Protein AF-A0A4Q3MLB5-F1 (afdb_monomer_lite)

Structure (mmCIF, N/CA/C/O backbone):
data_AF-A0A4Q3MLB5-F1
#
_entry.id   AF-A0A4Q3MLB5-F1
#
loop_
_atom_site.group_PDB
_atom_site.id
_atom_site.type_symbol
_atom_site.label_atom_id
_atom_site.label_alt_id
_atom_site.label_comp_id
_atom_site.label_asym_id
_atom_site.label_entity_id
_atom_site.label_seq_id
_atom_site.pdbx_PDB_ins_code
_atom_site.Cartn_x
_atom_site.Cartn_y
_atom_site.Cartn_z
_atom_site.occupancy
_atom_site.B_iso_or_equiv
_atom_site.auth_seq_id
_atom_site.auth_comp_id
_atom_site.auth_asym_id
_atom_site.auth_atom_id
_atom_site.pdbx_PDB_model_num
ATOM 1 N N . MET A 1 1 ? 9.434 1.951 -4.572 1.00 92.81 1 MET A N 1
ATOM 2 C CA . MET A 1 1 ? 9.106 2.216 -3.157 1.00 92.81 1 MET A CA 1
ATOM 3 C C . MET A 1 1 ? 10.117 1.453 -2.346 1.00 92.81 1 MET A C 1
ATOM 5 O O . MET A 1 1 ? 10.126 0.227 -2.415 1.00 92.81 1 MET A O 1
ATOM 9 N N . THR A 1 2 ? 11.004 2.170 -1.670 1.00 96.50 2 THR A N 1
ATOM 10 C CA . THR A 1 2 ? 11.932 1.571 -0.707 1.00 96.50 2 THR A CA 1
ATOM 11 C C . THR A 1 2 ? 11.174 1.142 0.551 1.00 96.50 2 THR A C 1
ATOM 13 O O . THR A 1 2 ? 10.032 1.560 0.762 1.00 96.50 2 THR A O 1
ATOM 16 N N . GLU A 1 3 ? 11.794 0.311 1.390 1.00 97.31 3 GLU A N 1
ATOM 17 C CA . GLU A 1 3 ? 11.195 -0.070 2.676 1.00 97.31 3 GLU A CA 1
ATOM 18 C C . GLU A 1 3 ? 10.976 1.156 3.567 1.00 97.31 3 GLU A C 1
ATOM 20 O O . GLU A 1 3 ? 9.923 1.296 4.176 1.00 97.31 3 GLU A O 1
ATOM 25 N N . GLU A 1 4 ? 11.943 2.075 3.586 1.00 98.00 4 GLU A N 1
ATOM 26 C CA . GLU A 1 4 ? 11.871 3.332 4.332 1.00 98.00 4 GLU A CA 1
ATOM 27 C C . GLU A 1 4 ? 10.665 4.177 3.908 1.00 98.00 4 GLU A C 1
ATOM 29 O O . GLU A 1 4 ? 9.883 4.600 4.756 1.00 98.00 4 GLU A O 1
ATOM 34 N N . GLN A 1 5 ? 10.449 4.348 2.597 1.00 98.00 5 GLN A N 1
ATOM 35 C CA . GLN A 1 5 ? 9.276 5.055 2.076 1.00 98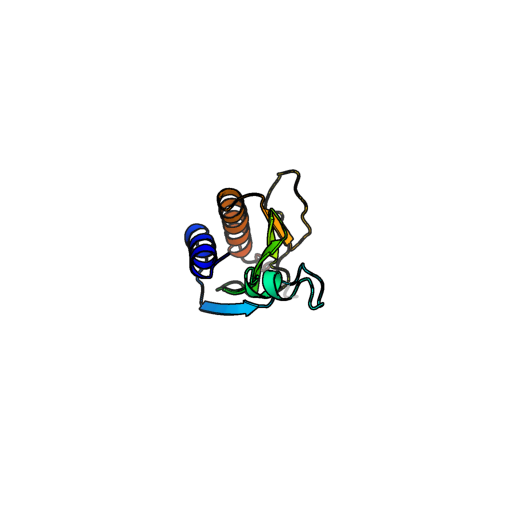.00 5 GLN A CA 1
ATOM 36 C C . GLN A 1 5 ? 7.975 4.380 2.516 1.00 98.00 5 GLN A C 1
ATOM 38 O O . GLN A 1 5 ? 7.056 5.056 2.967 1.00 98.00 5 GLN A O 1
ATOM 43 N N . MET A 1 6 ? 7.894 3.052 2.404 1.00 98.19 6 MET A N 1
ATOM 44 C CA . MET A 1 6 ? 6.722 2.293 2.840 1.00 98.19 6 MET A CA 1
ATOM 45 C C . MET A 1 6 ? 6.458 2.487 4.339 1.00 98.19 6 MET A C 1
ATOM 47 O O . MET A 1 6 ? 5.336 2.813 4.723 1.00 98.19 6 MET A O 1
ATOM 51 N N . ARG A 1 7 ? 7.488 2.344 5.182 1.00 98.56 7 ARG A N 1
ATOM 52 C CA . ARG A 1 7 ? 7.370 2.511 6.636 1.00 98.56 7 ARG A CA 1
ATOM 53 C C . ARG A 1 7 ? 6.945 3.926 7.003 1.00 98.56 7 ARG A C 1
ATOM 55 O O . ARG A 1 7 ? 6.080 4.076 7.859 1.00 98.56 7 ARG A O 1
ATOM 62 N N . ALA A 1 8 ? 7.494 4.938 6.332 1.00 98.56 8 ALA A N 1
ATOM 63 C CA . ALA A 1 8 ? 7.098 6.328 6.527 1.00 98.56 8 ALA A CA 1
ATOM 64 C C . ALA A 1 8 ? 5.610 6.543 6.207 1.00 98.56 8 ALA A C 1
ATOM 66 O O . ALA A 1 8 ? 4.907 7.149 7.009 1.00 98.56 8 ALA A O 1
ATOM 67 N N . LEU A 1 9 ? 5.104 5.996 5.092 1.00 98.69 9 LEU A N 1
ATOM 68 C CA . LEU A 1 9 ? 3.677 6.069 4.750 1.00 98.69 9 LEU A CA 1
ATOM 69 C C . LEU A 1 9 ? 2.789 5.438 5.833 1.00 98.69 9 LEU A C 1
ATOM 71 O O . LEU A 1 9 ? 1.819 6.055 6.267 1.00 98.69 9 LEU A O 1
ATOM 75 N N . MET A 1 10 ? 3.134 4.226 6.282 1.00 98.56 10 MET A N 1
ATOM 76 C CA . MET A 1 10 ? 2.372 3.509 7.312 1.00 98.56 10 MET A CA 1
ATOM 77 C C . MET A 1 10 ? 2.387 4.253 8.653 1.00 98.56 10 MET A C 1
ATOM 79 O O . MET A 1 10 ? 1.347 4.379 9.299 1.00 98.56 10 MET A O 1
ATOM 83 N N . LEU A 1 11 ? 3.552 4.777 9.049 1.00 98.25 11 LEU A N 1
ATOM 84 C CA . LEU A 1 11 ? 3.728 5.525 10.291 1.00 98.25 11 LEU A CA 1
ATOM 85 C C . LEU A 1 11 ? 2.943 6.841 10.278 1.00 98.25 11 LEU A C 1
ATOM 87 O O . LEU A 1 11 ? 2.228 7.127 11.234 1.00 98.25 11 LEU A O 1
ATOM 91 N N . LEU A 1 12 ? 3.037 7.618 9.193 1.00 98.62 12 LEU A N 1
ATOM 92 C CA . LEU A 1 12 ? 2.298 8.876 9.038 1.00 98.62 12 LEU A CA 1
ATOM 93 C C . LEU A 1 12 ? 0.782 8.654 9.053 1.00 98.62 12 LEU A C 1
ATOM 95 O O . LEU A 1 12 ? 0.050 9.484 9.582 1.00 98.62 12 LEU A O 1
ATOM 99 N N . ALA A 1 13 ? 0.318 7.515 8.535 1.00 98.25 13 ALA A N 1
ATOM 100 C CA . ALA A 1 13 ? -1.082 7.112 8.601 1.00 98.25 13 ALA A CA 1
ATOM 101 C C . ALA A 1 13 ? -1.511 6.549 9.973 1.00 98.25 13 ALA A C 1
ATOM 103 O O . ALA A 1 13 ? -2.684 6.239 10.175 1.00 98.25 13 ALA A O 1
ATOM 104 N N . GLY A 1 14 ? -0.582 6.398 10.924 1.00 97.88 14 GLY A N 1
ATOM 105 C CA . GLY A 1 14 ? -0.847 5.949 12.292 1.00 97.88 14 GLY A CA 1
ATOM 106 C C . GLY A 1 14 ? -0.952 4.430 12.476 1.00 97.88 14 GLY A C 1
ATOM 107 O O . GLY A 1 14 ? -1.489 3.975 13.494 1.00 97.88 14 GLY A O 1
ATOM 108 N N . PHE A 1 15 ? -0.494 3.625 11.516 1.00 97.88 15 PHE A N 1
ATOM 109 C CA . PHE A 1 15 ? -0.410 2.173 11.692 1.00 97.88 15 PHE A CA 1
ATOM 110 C C . PHE A 1 15 ? 0.763 1.785 12.594 1.00 97.88 15 PHE A C 1
ATOM 112 O O . PHE A 1 15 ? 1.819 2.416 12.568 1.00 97.88 15 PHE A O 1
ATOM 119 N N . ASN A 1 16 ? 0.597 0.693 13.344 1.00 97.31 16 ASN A N 1
ATOM 120 C CA . ASN A 1 16 ? 1.723 -0.001 13.949 1.00 97.31 16 ASN A CA 1
ATOM 121 C C . ASN A 1 16 ? 2.223 -1.054 12.953 1.00 97.31 16 ASN A C 1
ATOM 123 O O . ASN A 1 16 ? 1.428 -1.846 12.447 1.00 97.31 16 ASN A O 1
ATOM 127 N N . VAL A 1 17 ? 3.522 -1.062 12.659 1.00 98.00 17 VAL A N 1
ATOM 128 C CA . VAL A 1 17 ? 4.133 -2.029 11.738 1.00 98.00 17 VAL A CA 1
ATOM 129 C C . VAL A 1 17 ? 4.819 -3.114 12.556 1.00 98.00 17 VAL A C 1
ATOM 131 O O . VAL A 1 17 ? 5.914 -2.909 13.072 1.00 98.00 17 VAL A O 1
ATOM 134 N N . GLU A 1 18 ? 4.179 -4.277 12.654 1.00 98.06 18 GLU A N 1
ATOM 135 C CA . GLU A 1 18 ? 4.675 -5.413 13.440 1.00 98.06 18 GLU A CA 1
ATOM 136 C C . GLU A 1 18 ? 5.740 -6.210 12.685 1.00 98.06 18 GLU A C 1
ATOM 138 O O . GLU A 1 18 ? 6.746 -6.627 13.252 1.00 98.06 18 GLU A O 1
ATOM 143 N N . GLN A 1 19 ? 5.513 -6.436 11.390 1.00 98.31 19 GLN A N 1
ATOM 144 C CA . GLN A 1 19 ? 6.403 -7.214 10.535 1.00 98.31 19 GLN A CA 1
ATOM 145 C C . GLN A 1 19 ? 6.248 -6.789 9.077 1.00 98.31 19 GLN A C 1
ATOM 147 O O . GLN A 1 19 ? 5.192 -6.315 8.658 1.00 98.31 19 GLN A O 1
ATOM 152 N N . VAL A 1 20 ? 7.315 -6.953 8.298 1.00 98.38 20 VAL A N 1
ATOM 153 C CA . VAL A 1 20 ? 7.357 -6.590 6.881 1.00 98.38 20 VAL A CA 1
ATOM 154 C C . VAL A 1 20 ? 8.010 -7.721 6.100 1.00 98.38 20 VAL A C 1
ATOM 156 O O . VAL A 1 20 ? 9.045 -8.242 6.512 1.00 98.38 20 VAL A O 1
ATOM 159 N N . TRP A 1 21 ? 7.435 -8.059 4.949 1.00 98.44 21 TRP A N 1
ATOM 160 C CA . TRP A 1 21 ? 8.043 -8.951 3.968 1.00 98.44 21 TRP A CA 1
ATOM 161 C C . TRP A 1 21 ? 8.174 -8.235 2.631 1.00 98.44 21 TRP A C 1
ATOM 163 O O . TRP A 1 21 ? 7.220 -7.640 2.121 1.00 98.44 21 TRP A O 1
ATOM 173 N N . LYS A 1 22 ? 9.368 -8.322 2.046 1.00 97.81 22 LYS A N 1
ATOM 174 C CA . LYS A 1 22 ? 9.622 -7.865 0.684 1.00 97.81 22 LYS A CA 1
ATOM 175 C C . LYS A 1 22 ? 9.028 -8.876 -0.290 1.00 97.81 22 LYS A C 1
ATOM 177 O O . LYS A 1 22 ? 9.400 -10.046 -0.274 1.00 97.81 22 LYS A O 1
ATOM 182 N N . LEU A 1 23 ? 8.137 -8.411 -1.152 1.00 96.56 23 LEU A N 1
ATOM 183 C CA . LEU A 1 23 ? 7.546 -9.203 -2.218 1.00 96.56 23 LEU A CA 1
ATOM 184 C C . LEU A 1 23 ? 8.127 -8.790 -3.569 1.00 96.56 23 LEU A C 1
ATOM 186 O O . LEU A 1 23 ? 8.512 -7.636 -3.789 1.00 96.56 23 LEU A O 1
ATOM 190 N N . GLN A 1 24 ? 8.128 -9.729 -4.510 1.00 94.56 24 GLN A N 1
ATOM 191 C CA . GLN A 1 24 ? 8.300 -9.379 -5.912 1.00 94.56 24 GLN A CA 1
ATOM 192 C C . GLN A 1 24 ? 7.147 -8.465 -6.359 1.00 94.56 24 GLN A C 1
ATOM 194 O O . GLN A 1 24 ? 6.017 -8.605 -5.889 1.00 94.56 24 GLN A O 1
ATOM 199 N N . ASN A 1 25 ? 7.429 -7.512 -7.252 1.00 93.56 25 ASN A N 1
ATOM 200 C CA . ASN A 1 25 ? 6.386 -6.652 -7.804 1.00 93.56 25 ASN A CA 1
ATOM 201 C C . ASN A 1 25 ? 5.344 -7.494 -8.558 1.00 93.56 25 ASN A C 1
ATOM 203 O O . ASN A 1 25 ? 5.678 -8.106 -9.572 1.00 93.56 25 ASN A O 1
ATOM 207 N N . GLY A 1 26 ? 4.098 -7.483 -8.081 1.00 89.31 26 GLY A N 1
ATOM 208 C CA . GLY A 1 26 ? 3.001 -8.272 -8.647 1.00 89.31 26 GLY A CA 1
ATOM 209 C C . GLY A 1 26 ? 2.365 -7.685 -9.910 1.00 89.31 26 GLY A C 1
ATOM 210 O O . GLY A 1 26 ? 1.443 -8.282 -10.452 1.00 89.31 26 GLY A O 1
ATOM 211 N N . TYR A 1 27 ? 2.808 -6.513 -10.374 1.00 93.00 27 TYR A N 1
ATOM 212 C CA . TYR A 1 27 ? 2.239 -5.863 -11.555 1.00 93.00 27 TYR A CA 1
ATOM 213 C C . TYR A 1 27 ? 2.891 -6.286 -12.874 1.00 93.00 27 TYR A C 1
ATOM 215 O O . TYR A 1 27 ? 2.215 -6.370 -13.900 1.00 93.00 27 TYR A O 1
ATOM 223 N N . TRP A 1 28 ? 4.211 -6.468 -12.882 1.00 93.00 28 TRP A N 1
ATOM 224 C CA . TRP A 1 28 ? 4.942 -6.751 -14.114 1.00 93.00 28 TRP A CA 1
ATOM 225 C C . TRP A 1 28 ? 4.918 -8.250 -14.438 1.00 93.00 28 TRP A C 1
ATOM 227 O O . TRP A 1 28 ? 5.014 -9.055 -13.511 1.00 93.00 28 TRP A O 1
ATOM 237 N N . PRO A 1 29 ? 4.844 -8.635 -15.727 1.00 93.94 29 PRO A N 1
ATOM 238 C CA . PRO A 1 29 ? 4.860 -10.039 -16.126 1.00 93.94 29 PRO A CA 1
ATOM 239 C C . PRO A 1 29 ? 6.095 -10.801 -15.625 1.00 93.94 29 PRO A C 1
ATOM 241 O O . PRO A 1 29 ? 7.192 -10.241 -15.532 1.00 93.94 29 PRO A O 1
ATOM 244 N N . ASP A 1 30 ? 5.923 -12.099 -15.359 1.00 94.25 30 ASP A N 1
ATOM 245 C CA . ASP A 1 30 ? 7.008 -12.993 -14.944 1.00 94.25 30 ASP A CA 1
ATOM 246 C C . ASP A 1 30 ? 7.842 -13.493 -16.125 1.00 94.25 30 ASP A C 1
ATOM 248 O O . ASP A 1 30 ? 7.806 -14.659 -16.503 1.00 94.25 30 ASP A O 1
ATOM 252 N N . VAL A 1 31 ? 8.569 -12.568 -16.749 1.00 95.25 31 VAL A N 1
ATOM 253 C CA . VAL A 1 31 ? 9.488 -12.843 -17.860 1.00 95.25 31 VAL A CA 1
ATOM 254 C C . VAL A 1 31 ? 10.782 -12.051 -17.687 1.00 95.25 31 VAL A C 1
ATOM 256 O O . VAL A 1 31 ? 10.814 -11.036 -16.981 1.00 95.25 31 VAL A O 1
ATOM 259 N N . GLU A 1 32 ? 11.852 -12.499 -18.347 1.00 95.00 32 GLU A N 1
ATOM 260 C CA . GLU A 1 32 ? 13.195 -11.919 -18.194 1.00 95.00 32 GLU A CA 1
ATOM 261 C C . GLU A 1 32 ? 13.238 -10.423 -18.539 1.00 95.00 32 GLU A C 1
ATOM 263 O O . GLU A 1 32 ? 13.849 -9.638 -17.818 1.00 95.00 32 GLU A O 1
ATOM 268 N N . SER A 1 33 ? 12.491 -9.990 -19.561 1.00 96.94 33 SER A N 1
ATOM 269 C CA . SER A 1 33 ? 12.428 -8.578 -19.974 1.00 96.94 33 SER A CA 1
ATOM 270 C C . SER A 1 33 ? 11.900 -7.628 -18.890 1.00 96.94 33 SER A C 1
ATOM 272 O O . SER A 1 33 ? 12.144 -6.426 -18.961 1.00 96.94 33 SER A O 1
ATOM 274 N N . TYR A 1 34 ? 11.218 -8.149 -17.864 1.00 94.75 34 TYR A N 1
ATOM 275 C CA . TYR A 1 34 ? 10.747 -7.385 -16.707 1.00 94.75 34 TYR A CA 1
ATOM 276 C C . TYR A 1 34 ? 11.433 -7.783 -15.391 1.00 94.75 34 TYR A C 1
ATOM 278 O O . TYR A 1 34 ? 11.069 -7.279 -14.324 1.00 94.75 34 TYR A O 1
ATOM 286 N N . ALA A 1 35 ? 12.424 -8.676 -15.415 1.00 93.06 35 ALA A N 1
ATOM 287 C CA . ALA A 1 35 ? 13.064 -9.172 -14.201 1.00 93.06 35 ALA A CA 1
ATOM 288 C C . ALA A 1 35 ? 13.760 -8.048 -13.415 1.00 93.06 35 ALA A C 1
ATOM 290 O O . ALA A 1 35 ? 13.600 -7.955 -12.196 1.00 93.06 35 ALA A O 1
ATOM 291 N N . GLU A 1 36 ? 14.462 -7.144 -14.103 1.00 94.44 36 GLU A N 1
ATOM 292 C CA . GLU A 1 36 ? 15.133 -6.007 -13.467 1.00 94.44 36 GLU A CA 1
ATOM 293 C C . GLU A 1 36 ? 14.142 -5.059 -12.781 1.00 94.44 36 GLU A C 1
ATOM 295 O O . GLU A 1 36 ? 14.281 -4.774 -11.589 1.00 94.44 36 GLU A O 1
ATOM 300 N N . VAL A 1 37 ? 13.096 -4.618 -13.490 1.00 93.44 37 VAL A N 1
ATOM 301 C CA . VAL A 1 37 ? 12.112 -3.701 -12.900 1.00 93.44 37 VAL A CA 1
ATOM 302 C C . VAL A 1 37 ? 11.389 -4.348 -11.718 1.00 93.44 37 VAL A C 1
ATOM 304 O O . VAL A 1 37 ? 11.174 -3.675 -10.711 1.00 93.44 37 VAL A O 1
ATOM 307 N N . ARG A 1 38 ? 11.083 -5.653 -11.760 1.00 93.38 38 ARG A N 1
ATOM 308 C CA . ARG A 1 38 ? 10.487 -6.368 -10.616 1.00 93.38 38 ARG A CA 1
ATOM 309 C C . ARG A 1 38 ? 11.407 -6.407 -9.400 1.00 93.38 38 ARG A C 1
ATOM 311 O O . ARG A 1 38 ? 10.916 -6.236 -8.285 1.00 93.38 38 ARG A O 1
ATOM 318 N N . ARG A 1 39 ? 12.718 -6.594 -9.598 1.00 91.19 39 ARG A N 1
ATOM 319 C CA . ARG A 1 39 ? 13.721 -6.557 -8.516 1.00 91.19 39 ARG A CA 1
ATOM 320 C C . ARG A 1 39 ? 13.868 -5.157 -7.913 1.00 91.19 39 ARG A C 1
ATOM 322 O O . ARG A 1 39 ? 13.965 -5.031 -6.691 1.00 91.19 39 ARG A O 1
ATOM 329 N N . ASN A 1 40 ? 13.832 -4.126 -8.756 1.00 93.12 40 ASN A N 1
ATOM 330 C CA . ASN A 1 40 ? 14.076 -2.733 -8.366 1.00 93.12 40 ASN A CA 1
ATOM 331 C C . ASN A 1 40 ? 12.818 -1.993 -7.875 1.00 93.12 40 ASN A C 1
ATOM 333 O O . ASN A 1 40 ? 12.919 -0.913 -7.294 1.00 93.12 40 ASN A O 1
ATOM 337 N N . SER A 1 41 ? 11.624 -2.560 -8.063 1.00 94.12 41 SER A N 1
ATOM 338 C CA . SER A 1 41 ? 10.355 -1.962 -7.626 1.00 94.12 41 SER A CA 1
ATOM 339 C C . SER A 1 41 ? 9.523 -2.911 -6.756 1.00 94.12 41 SER A C 1
ATOM 341 O O . SER A 1 41 ? 8.365 -3.164 -7.078 1.00 94.12 41 SER A O 1
ATOM 343 N N . PRO A 1 42 ? 10.072 -3.442 -5.648 1.00 96.50 42 PRO A N 1
ATOM 344 C CA . PRO A 1 42 ? 9.382 -4.436 -4.834 1.00 96.50 42 PRO A CA 1
ATOM 345 C C . PRO A 1 42 ? 8.039 -3.922 -4.307 1.00 96.50 42 PRO A C 1
ATOM 347 O O . PRO A 1 42 ? 7.818 -2.715 -4.147 1.00 96.50 42 PRO A O 1
ATOM 350 N N . TRP A 1 43 ? 7.159 -4.872 -4.017 1.00 97.81 43 TRP A N 1
ATOM 351 C CA . TRP A 1 43 ? 5.979 -4.643 -3.193 1.00 97.81 43 TRP A CA 1
ATOM 352 C C . TRP A 1 43 ? 6.278 -5.079 -1.759 1.00 97.81 43 TRP A C 1
ATOM 354 O O . TRP A 1 43 ? 7.278 -5.744 -1.487 1.00 97.81 43 TRP A O 1
ATOM 364 N N . TRP A 1 44 ? 5.408 -4.700 -0.837 1.00 98.50 44 TRP A N 1
ATOM 365 C CA . TRP A 1 44 ? 5.568 -4.946 0.587 1.00 98.50 44 TRP A CA 1
ATOM 366 C C . TRP A 1 44 ? 4.301 -5.583 1.128 1.00 98.50 44 TRP A C 1
ATOM 368 O O . TRP A 1 44 ? 3.211 -5.072 0.885 1.00 98.50 44 TRP A O 1
ATOM 378 N N . LEU A 1 45 ? 4.450 -6.687 1.854 1.00 98.62 45 LEU A N 1
ATOM 379 C CA . LEU A 1 45 ? 3.405 -7.221 2.719 1.00 98.62 45 LEU A CA 1
ATOM 380 C C . LEU A 1 45 ? 3.702 -6.764 4.140 1.00 98.62 45 LEU A C 1
ATOM 382 O O . LEU A 1 45 ? 4.819 -6.934 4.625 1.00 98.62 45 LEU A O 1
ATOM 386 N N . ILE A 1 46 ? 2.722 -6.151 4.782 1.00 98.62 46 ILE A N 1
ATOM 387 C CA . ILE A 1 46 ? 2.911 -5.406 6.017 1.00 98.62 46 ILE A CA 1
ATOM 388 C C . ILE A 1 46 ? 1.919 -5.958 7.029 1.00 98.62 46 ILE A C 1
ATOM 390 O O . ILE A 1 46 ? 0.708 -5.858 6.835 1.00 98.62 46 ILE A O 1
ATOM 394 N N . LYS A 1 47 ? 2.428 -6.550 8.107 1.00 98.38 47 LYS A N 1
ATOM 395 C CA . LYS A 1 47 ? 1.607 -6.947 9.247 1.00 98.38 47 LYS A CA 1
ATOM 396 C C . LYS A 1 47 ? 1.367 -5.740 10.136 1.00 98.38 47 LYS A C 1
ATOM 398 O O . LYS A 1 47 ? 2.319 -5.121 10.614 1.00 98.38 47 LYS A O 1
ATOM 403 N N . THR A 1 48 ? 0.096 -5.432 10.347 1.00 97.25 48 THR A N 1
ATOM 404 C CA . THR A 1 48 ? -0.367 -4.358 11.223 1.00 97.25 48 THR A CA 1
ATOM 405 C C . THR A 1 48 ? -1.220 -4.924 12.349 1.00 97.25 48 THR A C 1
ATOM 407 O O . THR A 1 48 ? -1.647 -6.080 12.289 1.00 97.25 48 THR A O 1
ATOM 410 N N . GLN A 1 49 ? -1.567 -4.076 13.315 1.00 94.75 49 GLN A N 1
ATOM 411 C CA . GLN A 1 49 ? -2.494 -4.423 14.391 1.00 94.75 49 GLN A CA 1
ATOM 412 C C . GLN A 1 49 ? -3.921 -4.769 13.908 1.00 94.75 49 GLN A C 1
ATOM 414 O O . GLN A 1 49 ? -4.733 -5.240 14.698 1.00 94.75 49 GLN A O 1
ATOM 419 N N . PHE A 1 50 ? -4.249 -4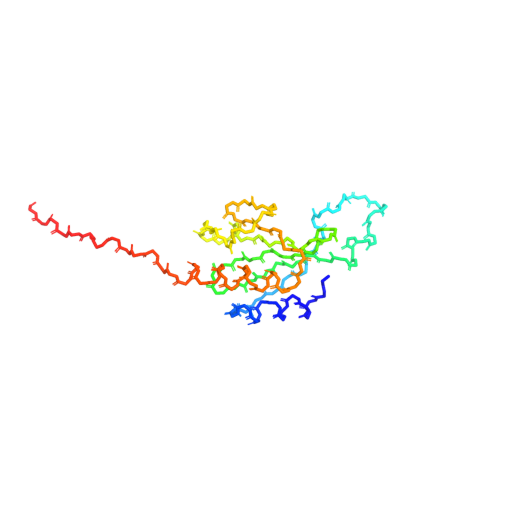.517 12.633 1.00 94.75 50 PHE A N 1
ATOM 420 C CA . PHE A 1 50 ? -5.570 -4.777 12.041 1.00 94.75 50 PHE A CA 1
ATOM 421 C C . PHE A 1 50 ? -5.569 -5.901 10.993 1.00 94.75 50 PHE A C 1
ATOM 423 O O . PHE A 1 50 ? -6.604 -6.179 10.388 1.00 94.75 50 PHE A O 1
ATOM 430 N N . GLY A 1 51 ? -4.419 -6.535 10.750 1.00 95.69 51 GLY A N 1
ATOM 431 C CA . GLY A 1 51 ? -4.239 -7.534 9.697 1.00 95.69 51 GLY A CA 1
ATOM 432 C C . GLY A 1 51 ? -3.169 -7.141 8.682 1.00 95.69 51 GLY A C 1
ATOM 433 O O . GLY A 1 51 ? -2.320 -6.282 8.944 1.00 95.69 51 GLY A O 1
ATOM 434 N N . LEU A 1 52 ? -3.183 -7.813 7.531 1.00 98.00 52 LEU A N 1
ATOM 435 C CA . LEU A 1 52 ? -2.169 -7.641 6.494 1.00 98.00 52 LEU A CA 1
ATOM 436 C C . LEU A 1 52 ? -2.585 -6.570 5.481 1.00 98.00 52 LEU A C 1
ATOM 438 O O . LEU A 1 52 ? -3.689 -6.604 4.942 1.00 98.00 52 LEU A O 1
ATOM 442 N N . VAL A 1 53 ? -1.656 -5.667 5.177 1.00 98.25 53 VAL A N 1
ATOM 443 C CA . VAL A 1 53 ? -1.768 -4.690 4.089 1.00 98.25 53 VAL A CA 1
ATOM 444 C C . VAL A 1 53 ? -0.657 -4.955 3.084 1.00 98.25 53 VAL A C 1
ATOM 446 O O . VAL A 1 53 ? 0.510 -5.092 3.453 1.00 98.25 53 VAL A O 1
ATOM 449 N N . ARG A 1 54 ? -1.003 -5.024 1.802 1.00 98.50 54 ARG A N 1
ATOM 450 C CA . ARG A 1 54 ? -0.053 -5.135 0.698 1.00 98.50 54 ARG A CA 1
ATOM 451 C C . ARG A 1 54 ? 0.035 -3.803 -0.034 1.00 98.50 54 ARG A C 1
ATOM 453 O O . ARG A 1 54 ? -0.982 -3.245 -0.431 1.00 98.50 54 ARG A O 1
ATOM 460 N N . MET A 1 55 ? 1.250 -3.299 -0.238 1.00 98.06 55 MET A N 1
ATOM 461 C CA . MET A 1 55 ? 1.462 -2.005 -0.887 1.00 98.06 55 MET A CA 1
ATOM 462 C C . MET A 1 55 ? 2.691 -1.984 -1.796 1.00 98.06 55 MET A C 1
ATOM 464 O O . MET A 1 55 ? 3.735 -2.549 -1.476 1.00 98.06 55 MET A O 1
ATOM 468 N N . GLY A 1 56 ? 2.600 -1.281 -2.922 1.00 97.81 56 GLY A N 1
ATOM 469 C CA . GLY A 1 56 ? 3.750 -1.041 -3.791 1.00 97.81 56 GLY A CA 1
ATOM 470 C C . GLY A 1 56 ? 3.415 -0.220 -5.029 1.00 97.81 56 GLY A C 1
ATOM 471 O O . GLY A 1 56 ? 2.254 0.061 -5.317 1.00 97.81 56 GLY A O 1
ATOM 472 N N . TRP A 1 57 ? 4.442 0.184 -5.783 1.00 97.06 57 TRP A N 1
ATOM 473 C CA . TRP A 1 57 ? 4.215 0.903 -7.039 1.00 97.06 57 TRP A CA 1
ATOM 474 C C . TRP A 1 57 ? 3.712 -0.036 -8.134 1.00 97.06 57 TRP A C 1
ATOM 476 O O . TRP A 1 57 ? 4.322 -1.065 -8.440 1.00 97.06 57 TRP A O 1
ATOM 486 N N . ARG A 1 58 ? 2.640 0.402 -8.783 1.00 94.56 58 ARG A N 1
ATOM 487 C CA . ARG A 1 58 ? 2.048 -0.137 -10.000 1.00 94.56 58 ARG A CA 1
ATOM 488 C C . ARG A 1 58 ? 2.184 0.922 -11.098 1.00 94.56 58 ARG A C 1
ATOM 490 O O . ARG A 1 58 ? 1.364 1.832 -11.201 1.00 94.56 58 ARG A O 1
ATOM 497 N N . LYS A 1 59 ? 3.240 0.842 -11.916 1.00 90.75 59 LYS A N 1
ATOM 498 C CA . LYS A 1 59 ? 3.644 1.905 -12.866 1.00 90.75 59 LYS A CA 1
ATOM 499 C C . LYS A 1 59 ? 3.799 3.279 -12.190 1.00 90.75 59 LYS A C 1
ATOM 501 O O . LYS A 1 59 ? 4.874 3.577 -11.689 1.00 90.75 59 LYS A O 1
ATOM 506 N N . ARG A 1 60 ? 2.747 4.107 -12.207 1.00 94.56 60 ARG A N 1
ATOM 507 C CA . ARG A 1 60 ? 2.724 5.512 -11.749 1.00 94.56 60 ARG A CA 1
ATOM 508 C C . ARG A 1 60 ? 1.786 5.751 -10.564 1.00 94.56 60 ARG A C 1
ATOM 510 O O . ARG A 1 60 ? 1.563 6.896 -10.197 1.00 94.56 60 ARG A O 1
ATOM 517 N N . VAL A 1 61 ? 1.212 4.691 -10.001 1.00 97.31 61 VAL A N 1
ATOM 518 C CA . VAL A 1 61 ? 0.348 4.757 -8.817 1.00 97.31 61 VAL A CA 1
ATOM 519 C C . VAL A 1 61 ? 0.856 3.796 -7.753 1.00 97.31 61 VAL A C 1
ATOM 521 O O . VAL A 1 61 ? 1.529 2.815 -8.064 1.00 97.31 61 VAL A O 1
ATOM 524 N N . ILE A 1 62 ? 0.536 4.068 -6.499 1.00 98.31 62 ILE A N 1
ATOM 525 C CA . ILE A 1 62 ? 0.749 3.171 -5.373 1.00 98.31 62 ILE A CA 1
ATOM 526 C C . ILE A 1 62 ? -0.528 2.352 -5.217 1.00 98.31 62 ILE A C 1
ATOM 528 O O . ILE A 1 62 ? -1.591 2.912 -4.969 1.00 98.31 62 ILE A O 1
ATOM 532 N N . SER A 1 63 ? -0.425 1.038 -5.389 1.00 98.31 63 SER A N 1
ATOM 533 C CA . SER A 1 63 ? -1.512 0.114 -5.080 1.00 98.31 63 SER A CA 1
ATOM 534 C C . SER A 1 63 ? -1.484 -0.188 -3.593 1.00 98.31 63 SER A C 1
ATOM 536 O O . SER A 1 63 ? -0.421 -0.534 -3.078 1.00 98.31 63 SER A O 1
ATOM 538 N N . ILE A 1 64 ? -2.628 -0.065 -2.929 1.00 98.44 64 ILE A N 1
ATOM 539 C CA . ILE A 1 64 ? -2.813 -0.353 -1.507 1.00 98.44 64 ILE A CA 1
ATOM 540 C C . ILE A 1 64 ? -3.963 -1.340 -1.409 1.00 98.44 64 ILE A C 1
ATOM 542 O O . ILE A 1 64 ? -5.054 -1.046 -1.882 1.00 98.44 64 ILE A O 1
ATOM 546 N N . ASP A 1 65 ? -3.705 -2.504 -0.837 1.00 98.19 65 ASP A N 1
ATOM 547 C CA . ASP A 1 65 ? -4.631 -3.628 -0.777 1.00 98.19 65 ASP A CA 1
ATOM 548 C C . ASP A 1 65 ? -4.698 -4.137 0.666 1.00 98.19 65 ASP A C 1
ATOM 550 O O . ASP A 1 65 ? -3.672 -4.458 1.269 1.00 98.19 65 ASP A O 1
ATOM 554 N N . TRP A 1 66 ? -5.903 -4.178 1.226 1.00 97.88 66 TRP A N 1
ATOM 555 C C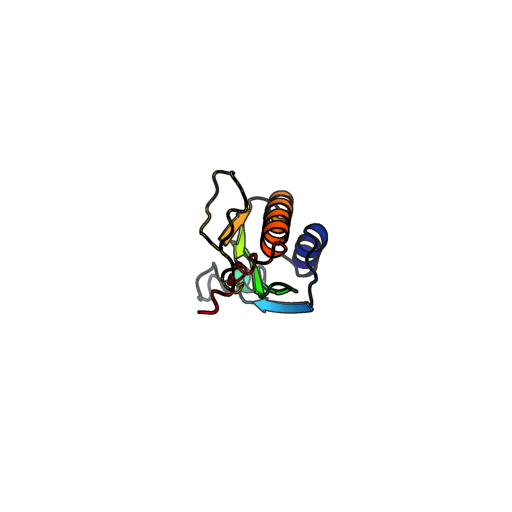A . TRP A 1 66 ? -6.194 -4.647 2.583 1.00 97.88 66 TRP A CA 1
ATOM 556 C C . TRP A 1 66 ? -7.214 -5.789 2.581 1.00 97.88 66 TRP A C 1
ATOM 558 O O . TRP A 1 66 ? -7.895 -6.018 3.579 1.00 97.88 66 TRP A O 1
ATOM 568 N N . SER A 1 67 ? -7.303 -6.539 1.481 1.00 96.50 67 SER A N 1
ATOM 569 C CA . SER A 1 67 ? -8.187 -7.709 1.344 1.00 96.50 67 SER A CA 1
ATOM 570 C C . SER A 1 67 ? -7.951 -8.789 2.405 1.00 96.50 67 SER A C 1
ATOM 572 O O . SER A 1 67 ? -8.846 -9.568 2.710 1.00 96.50 67 SER A O 1
ATOM 574 N N . ALA A 1 68 ? -6.758 -8.820 3.001 1.00 94.31 68 ALA A N 1
ATOM 575 C CA . ALA A 1 68 ? -6.401 -9.710 4.104 1.00 94.31 68 ALA A CA 1
ATOM 576 C C . ALA A 1 68 ? -6.694 -9.115 5.500 1.00 94.31 68 ALA A C 1
ATOM 578 O O . ALA A 1 68 ? -6.223 -9.633 6.516 1.00 94.31 68 ALA A O 1
ATOM 579 N N . THR A 1 69 ? -7.455 -8.023 5.565 1.00 90.81 69 THR A N 1
ATOM 580 C CA . THR A 1 69 ? -8.090 -7.525 6.791 1.00 90.81 69 THR A CA 1
ATOM 581 C C . THR A 1 69 ? -9.559 -7.946 6.811 1.00 90.81 69 THR A C 1
ATOM 583 O O . THR A 1 69 ? -10.124 -8.331 5.792 1.00 90.81 69 THR A O 1
ATOM 586 N N . ALA A 1 70 ? -10.216 -7.860 7.965 1.00 81.50 70 ALA A N 1
ATOM 587 C CA . ALA A 1 70 ? -11.609 -8.291 8.102 1.00 81.50 70 ALA A CA 1
ATOM 588 C C . ALA A 1 70 ? -12.646 -7.307 7.510 1.00 81.50 70 ALA A C 1
ATOM 590 O O . ALA A 1 70 ? -13.830 -7.440 7.823 1.00 81.50 70 ALA A O 1
ATOM 591 N N . ARG A 1 71 ? -12.242 -6.277 6.741 1.00 85.69 71 ARG A N 1
ATOM 592 C CA . ARG A 1 71 ? -13.140 -5.172 6.359 1.00 85.69 71 ARG A CA 1
ATOM 593 C C . ARG A 1 71 ? -13.012 -4.685 4.923 1.00 85.69 71 ARG A C 1
ATOM 595 O O . ARG A 1 71 ? -11.921 -4.429 4.426 1.00 85.69 71 ARG A O 1
ATOM 602 N N . VAL A 1 72 ? -14.179 -4.408 4.351 1.00 90.44 72 VAL A N 1
ATOM 603 C CA . VAL A 1 72 ? -14.378 -3.506 3.212 1.00 90.44 72 VAL A CA 1
ATOM 604 C C . VAL A 1 72 ? -14.353 -2.059 3.708 1.00 90.44 72 VAL A C 1
ATOM 606 O O . VAL A 1 72 ? -14.880 -1.773 4.786 1.00 90.44 72 VAL A O 1
ATOM 609 N N . ALA A 1 73 ? -13.736 -1.153 2.947 1.00 91.38 73 ALA A N 1
ATOM 610 C CA . ALA A 1 73 ? -13.628 0.259 3.316 1.00 91.38 73 ALA A CA 1
ATOM 611 C C . ALA A 1 73 ? -13.674 1.172 2.082 1.00 91.38 73 ALA A C 1
ATOM 613 O O . ALA A 1 73 ? -12.893 1.006 1.149 1.00 91.38 73 ALA A O 1
ATOM 614 N N . ASP A 1 74 ? -14.540 2.189 2.088 1.00 94.62 74 ASP A N 1
ATOM 615 C CA . ASP A 1 74 ? -14.501 3.257 1.079 1.00 94.62 74 ASP A CA 1
ATOM 616 C C . ASP A 1 74 ? -13.587 4.378 1.584 1.00 94.62 74 ASP A C 1
ATOM 618 O O . ASP A 1 74 ? -14.006 5.248 2.347 1.00 94.62 74 ASP A O 1
ATOM 622 N N . VAL A 1 75 ? -12.307 4.300 1.221 1.00 96.44 75 VAL A N 1
ATOM 623 C CA . VAL A 1 75 ? -11.234 5.130 1.804 1.00 96.44 75 VAL A CA 1
ATOM 624 C C . VAL A 1 75 ? -11.064 6.499 1.138 1.00 96.44 75 VAL A C 1
ATOM 626 O O . VAL A 1 75 ? -10.269 7.312 1.599 1.00 96.44 75 VAL A O 1
ATOM 629 N N . THR A 1 76 ? -11.769 6.761 0.034 1.00 97.19 76 THR A N 1
ATOM 630 C CA . THR A 1 76 ? -11.693 8.039 -0.690 1.00 97.19 76 THR A CA 1
ATOM 631 C C . THR A 1 76 ? -12.922 8.280 -1.561 1.00 97.19 76 THR A C 1
ATOM 633 O O . THR A 1 76 ? -13.522 7.341 -2.080 1.00 97.19 76 THR A O 1
ATOM 636 N N . LYS A 1 77 ? -13.272 9.549 -1.788 1.00 97.00 77 LYS A N 1
ATOM 637 C CA . LYS A 1 77 ? -14.266 9.965 -2.795 1.00 97.00 77 LYS A CA 1
ATOM 638 C C . LYS A 1 77 ? -13.641 10.357 -4.135 1.00 97.00 77 LYS A C 1
ATOM 640 O O . LYS A 1 77 ? -14.379 10.680 -5.059 1.00 97.00 77 LYS A O 1
ATOM 645 N N . ASP A 1 78 ? -12.316 10.313 -4.236 1.00 96.75 78 ASP A N 1
ATOM 646 C CA . ASP A 1 78 ? -11.602 10.632 -5.466 1.00 96.75 78 ASP A CA 1
ATOM 647 C C . ASP A 1 78 ? -11.974 9.654 -6.592 1.00 96.75 78 ASP A C 1
ATOM 649 O O . ASP A 1 78 ? -12.176 8.457 -6.357 1.00 96.75 78 ASP A O 1
ATOM 653 N N . ASP A 1 79 ? -12.021 10.167 -7.824 1.00 96.75 79 ASP A N 1
ATOM 654 C CA . ASP A 1 79 ? -12.191 9.361 -9.035 1.00 96.75 79 ASP A CA 1
ATOM 655 C C . ASP A 1 79 ? -10.867 8.671 -9.387 1.00 96.75 79 ASP A C 1
ATOM 657 O O . ASP A 1 79 ? -10.026 9.169 -10.140 1.00 96.75 79 ASP A O 1
ATOM 661 N N . VAL A 1 80 ? -10.638 7.538 -8.729 1.00 96.31 80 VAL A N 1
ATOM 662 C CA . VAL A 1 80 ? -9.461 6.687 -8.893 1.00 96.31 80 VAL A CA 1
ATOM 663 C C . VAL A 1 80 ? -9.897 5.242 -9.084 1.00 96.31 80 VAL A C 1
ATOM 665 O O . VAL A 1 80 ? -11.003 4.849 -8.716 1.00 96.31 80 VAL A O 1
ATOM 668 N N . THR A 1 81 ? -9.003 4.401 -9.605 1.00 95.88 81 THR A N 1
ATOM 669 C CA . THR A 1 81 ? -9.246 2.956 -9.573 1.00 95.88 81 THR A CA 1
ATOM 670 C C . THR A 1 81 ? -9.289 2.481 -8.122 1.00 95.88 81 THR A C 1
ATOM 672 O O . THR A 1 81 ? -8.298 2.608 -7.395 1.00 95.88 81 THR A O 1
ATOM 675 N N . LYS A 1 82 ? -10.430 1.922 -7.723 1.00 95.88 82 LYS A N 1
ATOM 676 C CA . LYS A 1 82 ? -10.652 1.338 -6.405 1.00 95.88 82 LYS A CA 1
ATOM 677 C C . LYS A 1 82 ? -11.629 0.173 -6.478 1.00 95.88 82 LYS A C 1
ATOM 679 O O . LYS A 1 82 ? -12.483 0.122 -7.358 1.00 95.88 82 LYS A O 1
ATOM 684 N N . GLU A 1 83 ? -11.480 -0.727 -5.525 1.00 95.25 83 GLU 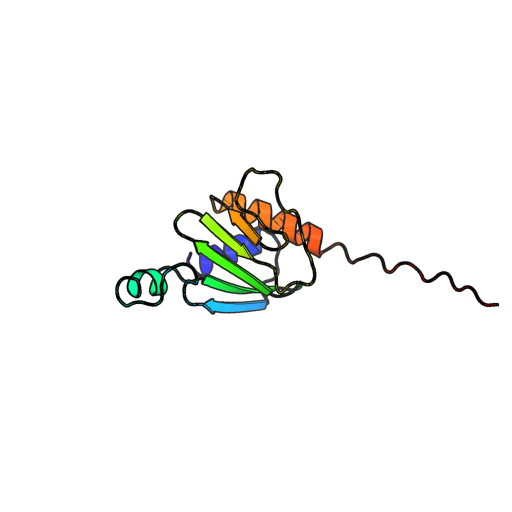A N 1
ATOM 685 C CA . GLU A 1 83 ? -12.365 -1.844 -5.219 1.00 95.25 83 GLU A CA 1
ATOM 686 C C . GLU A 1 83 ? -12.699 -1.789 -3.720 1.00 95.25 83 GLU A C 1
ATOM 688 O O . GLU A 1 83 ? -12.212 -0.923 -2.993 1.00 95.25 83 GLU A O 1
ATOM 693 N N . GLU A 1 84 ? -13.509 -2.726 -3.235 1.00 95.19 84 GLU A N 1
ATOM 694 C CA . GLU A 1 84 ? -13.931 -2.799 -1.828 1.00 95.19 84 GLU A CA 1
ATOM 695 C C . GLU A 1 84 ? -12.761 -2.880 -0.830 1.00 95.19 84 GLU A C 1
ATOM 697 O O . GLU A 1 84 ? -12.858 -2.407 0.308 1.00 95.19 84 GLU A O 1
ATOM 702 N N . THR A 1 85 ? -11.644 -3.474 -1.256 1.00 97.25 85 THR A N 1
ATOM 703 C CA . THR A 1 85 ? -10.465 -3.707 -0.414 1.00 97.25 85 THR A CA 1
ATOM 704 C C . THR A 1 85 ? -9.151 -3.245 -1.044 1.00 97.25 85 THR A C 1
ATOM 706 O O . THR A 1 85 ? -8.078 -3.703 -0.642 1.00 97.25 85 THR A O 1
ATOM 709 N N . MET A 1 86 ? -9.208 -2.394 -2.072 1.00 97.56 86 MET A N 1
ATOM 710 C CA . MET A 1 86 ? -8.021 -1.930 -2.790 1.00 97.56 86 MET A CA 1
ATOM 711 C C . MET A 1 86 ? -8.220 -0.524 -3.357 1.00 97.56 86 MET A C 1
ATOM 713 O O . MET A 1 86 ? -9.292 -0.187 -3.849 1.00 97.56 86 MET A O 1
ATOM 717 N N . VAL A 1 87 ? -7.177 0.305 -3.327 1.00 98.44 87 VAL A N 1
ATOM 718 C CA . VAL A 1 87 ? -7.177 1.633 -3.959 1.00 98.44 87 VAL A CA 1
ATOM 719 C C . VAL A 1 87 ? -5.837 1.933 -4.626 1.00 98.44 87 VAL A C 1
ATOM 721 O O . VAL A 1 87 ? -4.773 1.512 -4.160 1.00 98.44 87 VAL A O 1
ATOM 724 N N . HIS A 1 88 ? -5.873 2.714 -5.705 1.00 98.25 88 HIS A N 1
ATOM 725 C CA . HIS A 1 88 ? -4.691 3.316 -6.314 1.00 98.25 88 HIS A CA 1
ATOM 726 C C . HIS A 1 88 ? -4.519 4.782 -5.887 1.00 98.25 88 HIS A C 1
ATOM 728 O O . HIS A 1 88 ? -5.371 5.627 -6.151 1.00 98.25 88 HIS A O 1
ATOM 734 N N . ALA A 1 89 ? -3.369 5.111 -5.298 1.00 98.25 89 ALA A N 1
ATOM 735 C CA . ALA A 1 89 ? -2.974 6.480 -4.977 1.00 98.25 89 ALA A CA 1
ATOM 736 C C . ALA A 1 89 ? -1.957 7.024 -5.992 1.00 98.25 89 ALA A C 1
ATOM 738 O O . ALA A 1 89 ? -0.948 6.384 -6.278 1.00 98.25 89 ALA A O 1
ATOM 739 N N . TYR A 1 90 ? -2.170 8.234 -6.510 1.00 97.38 90 TYR A N 1
ATOM 740 C CA . TYR A 1 90 ? -1.256 8.861 -7.480 1.00 97.38 90 TYR A CA 1
ATOM 741 C C . TYR A 1 90 ? 0.010 9.462 -6.854 1.00 97.38 90 TYR A C 1
ATOM 743 O O . TYR A 1 90 ? 0.950 9.816 -7.564 1.00 97.38 90 TYR A O 1
ATOM 751 N N . SER A 1 91 ? 0.053 9.596 -5.530 1.00 97.50 91 SER A N 1
ATOM 752 C CA . SER A 1 91 ? 1.173 10.201 -4.814 1.00 97.50 91 SER A CA 1
ATOM 753 C C . SER A 1 91 ? 1.318 9.620 -3.411 1.00 97.50 91 SER A C 1
ATOM 755 O O . SER A 1 91 ? 0.386 9.024 -2.872 1.00 97.50 91 SER A O 1
ATOM 757 N N . HIS A 1 92 ? 2.481 9.839 -2.792 1.00 98.25 92 HIS A N 1
ATOM 758 C CA . HIS A 1 92 ? 2.709 9.498 -1.386 1.00 98.25 92 HIS A CA 1
ATOM 759 C C . HIS A 1 92 ? 1.724 10.224 -0.457 1.00 98.25 92 HIS A C 1
ATOM 761 O O . HIS A 1 92 ? 1.194 9.606 0.455 1.00 98.25 92 HIS A O 1
ATOM 767 N N . HIS A 1 93 ? 1.421 11.499 -0.728 1.00 98.25 93 HIS A N 1
ATOM 768 C CA . HIS A 1 93 ? 0.422 12.260 0.028 1.00 98.25 93 HIS A CA 1
ATOM 769 C C . HIS A 1 93 ? -0.948 11.571 -0.000 1.00 98.25 93 HIS A C 1
ATOM 771 O O . HIS A 1 93 ? -1.524 11.302 1.049 1.00 98.25 93 HIS A O 1
ATOM 777 N N . LYS A 1 94 ? -1.437 11.214 -1.197 1.00 98.50 94 LYS A N 1
ATOM 778 C CA . LYS A 1 94 ? -2.707 10.491 -1.342 1.00 98.50 94 LYS A CA 1
ATOM 779 C C . LYS A 1 94 ? -2.663 9.106 -0.698 1.00 98.50 94 LYS A C 1
ATOM 781 O O . LYS A 1 94 ? -3.647 8.686 -0.108 1.00 98.50 94 LYS A O 1
ATOM 786 N N . ALA A 1 95 ? -1.520 8.422 -0.742 1.00 98.62 95 ALA A N 1
ATOM 787 C CA . ALA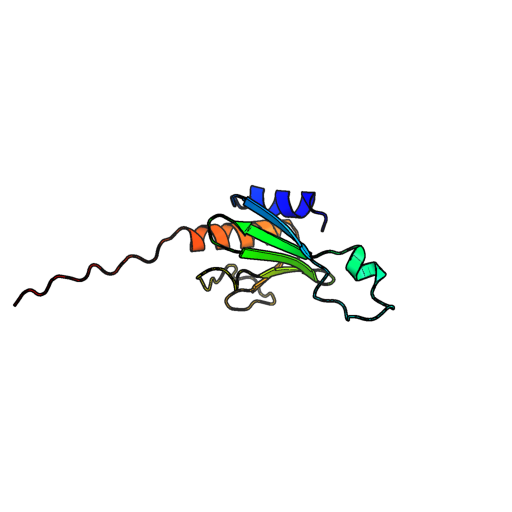 A 1 95 ? -1.363 7.150 -0.044 1.00 98.62 95 ALA A CA 1
ATOM 788 C C . ALA A 1 95 ? -1.524 7.311 1.477 1.00 98.62 95 ALA A C 1
ATOM 790 O O . ALA A 1 95 ? -2.245 6.525 2.080 1.00 98.62 95 ALA A O 1
ATOM 791 N N . VAL A 1 96 ? -0.920 8.338 2.089 1.00 98.81 96 VAL A N 1
ATOM 792 C CA . VAL A 1 96 ? -1.113 8.630 3.523 1.00 98.81 96 VAL A CA 1
ATOM 793 C C . VAL A 1 96 ? -2.570 8.974 3.824 1.00 98.81 96 VAL A C 1
ATOM 795 O O . VAL A 1 96 ? -3.114 8.450 4.791 1.00 98.81 96 VAL A O 1
ATOM 798 N N . GLU A 1 97 ? -3.210 9.811 3.005 1.00 98.62 97 GLU A N 1
ATOM 799 C CA . GLU A 1 97 ? -4.624 10.188 3.157 1.00 98.62 97 GLU A CA 1
ATOM 800 C C . GLU A 1 97 ? -5.528 8.945 3.187 1.00 98.62 97 GLU A C 1
ATOM 802 O O . GLU A 1 97 ? -6.273 8.737 4.146 1.00 98.62 97 GLU A O 1
ATOM 807 N N . TYR A 1 98 ? -5.384 8.057 2.200 1.00 98.56 98 TYR A N 1
ATOM 808 C CA . TYR A 1 98 ? -6.207 6.850 2.094 1.00 98.56 98 TYR A CA 1
ATOM 809 C C . TYR A 1 98 ? -5.894 5.835 3.197 1.00 98.56 98 TYR A C 1
ATOM 811 O O . TYR A 1 98 ? -6.805 5.221 3.746 1.00 98.56 98 TYR A O 1
ATOM 819 N N . LEU A 1 99 ? -4.619 5.666 3.563 1.00 98.44 99 LEU A N 1
ATOM 820 C CA . LEU A 1 99 ? -4.224 4.803 4.680 1.00 98.44 99 LEU A CA 1
ATOM 821 C C . LEU A 1 99 ? -4.763 5.331 6.016 1.00 98.44 99 LEU A C 1
ATOM 823 O O . LEU A 1 99 ? -5.190 4.542 6.855 1.00 98.44 99 LEU A O 1
ATOM 827 N N . SER A 1 100 ? -4.772 6.648 6.219 1.00 98.44 100 SER A N 1
ATOM 828 C CA . SER A 1 100 ? -5.297 7.262 7.445 1.00 98.44 100 SER A CA 1
ATOM 829 C C . SER A 1 100 ? -6.795 7.004 7.584 1.00 98.44 100 SER A C 1
ATOM 831 O O . SER A 1 100 ? -7.263 6.621 8.659 1.00 98.44 100 SER A O 1
ATOM 833 N N . GLU A 1 101 ? -7.539 7.146 6.485 1.00 97.69 101 GLU A N 1
ATOM 834 C CA . GLU A 1 101 ? -8.967 6.837 6.457 1.00 97.69 101 GLU A CA 1
ATOM 835 C C . GLU A 1 101 ? -9.228 5.336 6.642 1.00 97.69 101 GLU A C 1
ATOM 837 O O . GLU A 1 101 ? -10.078 4.954 7.448 1.00 97.69 101 GLU A O 1
ATOM 842 N N . LEU A 1 102 ? -8.439 4.474 5.992 1.00 96.88 102 LEU A N 1
ATOM 843 C CA . LEU A 1 102 ? -8.494 3.027 6.204 1.00 96.88 102 LEU A CA 1
ATOM 844 C C . LEU A 1 102 ? -8.299 2.676 7.683 1.00 96.88 102 LEU A C 1
ATOM 846 O O . LEU A 1 102 ? -9.112 1.959 8.265 1.00 96.88 102 LEU A O 1
ATOM 850 N N . ARG A 1 103 ? -7.252 3.211 8.323 1.00 96.31 103 ARG A N 1
ATOM 851 C CA . ARG A 1 103 ? -7.002 3.017 9.756 1.00 96.31 103 ARG A CA 1
ATOM 852 C C . ARG A 1 103 ? -8.209 3.449 10.583 1.00 96.31 103 ARG A C 1
ATOM 854 O O . ARG A 1 103 ? -8.628 2.706 11.469 1.00 96.31 103 ARG A O 1
ATOM 861 N N . ARG A 1 104 ? -8.757 4.639 10.315 1.00 95.81 104 ARG A N 1
ATOM 862 C CA . ARG A 1 104 ? -9.927 5.170 11.028 1.00 95.81 104 ARG A CA 1
ATOM 863 C C . ARG A 1 104 ? -11.105 4.200 10.939 1.00 95.81 104 ARG A C 1
ATOM 865 O O . ARG A 1 104 ? -11.730 3.919 11.957 1.00 95.81 104 ARG A O 1
ATOM 872 N N . GLN A 1 105 ? -11.376 3.649 9.757 1.00 94.25 105 GLN A N 1
ATOM 873 C CA . GLN A 1 105 ? -12.455 2.677 9.557 1.00 94.25 105 GLN A CA 1
ATOM 874 C C . GLN A 1 105 ? -12.164 1.316 10.204 1.00 94.25 105 GLN A C 1
ATOM 876 O O . GLN A 1 105 ? -13.088 0.685 10.713 1.00 94.25 105 GLN A O 1
ATOM 881 N N . LEU A 1 106 ? -10.907 0.865 10.245 1.00 92.44 106 LEU A N 1
ATOM 882 C CA . LEU A 1 106 ? -10.514 -0.388 10.904 1.00 92.44 106 LEU A CA 1
ATOM 883 C C . LEU A 1 106 ? -10.603 -0.313 12.437 1.00 92.44 106 LEU A C 1
ATOM 885 O O . LEU A 1 106 ? -10.881 -1.325 13.078 1.00 92.44 106 LEU A O 1
ATOM 889 N N . GLN A 1 107 ? -10.420 0.872 13.028 1.00 90.38 107 GLN A N 1
ATOM 890 C CA . GLN A 1 107 ? -10.505 1.077 14.480 1.00 90.38 107 GLN A CA 1
ATOM 891 C C . GLN A 1 107 ? -11.912 0.926 15.062 1.00 90.38 107 GLN A C 1
ATOM 893 O O . GLN A 1 107 ? -12.053 0.607 16.241 1.00 90.38 107 GLN A O 1
ATOM 898 N N . VAL A 1 108 ? -12.957 1.179 14.276 1.00 82.00 108 VAL A N 1
ATOM 899 C CA . VAL A 1 108 ? -14.336 1.155 14.777 1.00 82.00 108 VAL A CA 1
ATOM 900 C C . VAL A 1 108 ? -14.796 -0.295 14.889 1.00 82.00 108 VAL A C 1
ATOM 902 O O . VAL A 1 108 ? -15.382 -0.781 13.935 1.00 82.00 108 VAL A O 1
ATOM 905 N N . SER A 1 109 ? -14.520 -1.040 15.970 1.00 59.78 109 SER A N 1
ATOM 906 C CA . SER A 1 109 ? -15.068 -2.404 16.181 1.00 59.78 109 SER A CA 1
ATOM 907 C C . SER A 1 109 ? -16.535 -2.489 15.735 1.00 59.78 109 SER A C 1
ATOM 909 O O . SER A 1 109 ? -17.275 -1.543 16.020 1.00 59.78 109 SER A O 1
ATOM 911 N N . PRO A 1 110 ? -16.985 -3.553 15.029 1.00 54.94 110 PRO A N 1
ATOM 912 C CA . PRO A 1 110 ? -18.418 -3.708 14.832 1.00 54.94 110 PRO A CA 1
ATOM 913 C C . PRO A 1 110 ? -19.036 -3.710 16.229 1.00 54.94 110 PRO A C 1
ATOM 915 O O . PRO A 1 110 ? -18.586 -4.457 17.102 1.00 54.94 110 PRO A O 1
ATOM 918 N N . ALA A 1 111 ? -19.994 -2.813 16.465 1.00 48.72 111 ALA A N 1
ATOM 919 C CA . ALA A 1 111 ? -20.812 -2.899 17.658 1.00 48.72 111 ALA A CA 1
ATOM 920 C C . ALA A 1 111 ? -21.363 -4.325 17.672 1.00 48.72 111 ALA A C 1
ATOM 922 O O . ALA A 1 111 ? -22.030 -4.731 16.720 1.00 48.72 111 ALA A O 1
ATOM 923 N N . ILE A 1 112 ? -21.007 -5.109 18.689 1.00 56.59 112 ILE A N 1
ATOM 924 C CA . ILE A 1 112 ? -21.713 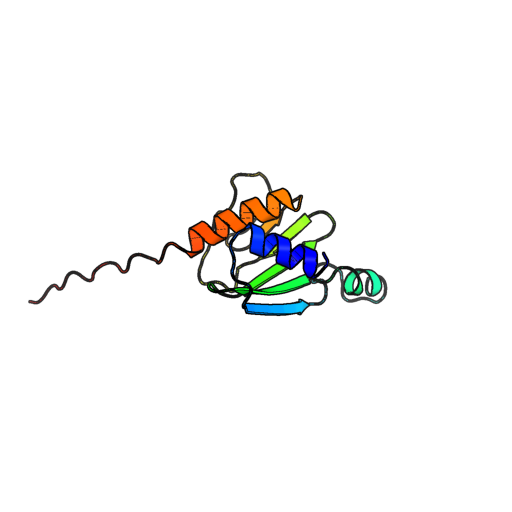-6.355 18.954 1.00 56.59 112 ILE A CA 1
ATOM 925 C C . ILE A 1 112 ? -23.164 -5.904 19.138 1.00 56.59 112 ILE A C 1
ATOM 927 O O . ILE A 1 112 ? -23.397 -5.090 20.035 1.00 56.59 112 ILE A O 1
ATOM 931 N N . PRO A 1 113 ? -24.123 -6.311 18.284 1.00 54.38 113 PRO A N 1
ATOM 932 C CA . PRO A 1 113 ? -25.513 -6.066 18.610 1.00 54.38 113 PRO A CA 1
ATOM 933 C C . PRO A 1 113 ? -25.732 -6.787 19.933 1.00 54.38 113 PRO A C 1
ATOM 935 O O . PRO A 1 113 ? -25.548 -8.003 20.005 1.00 54.38 113 PRO A O 1
ATOM 938 N N . GLU A 1 114 ? -26.009 -6.031 20.996 1.00 54.75 114 GLU A N 1
ATOM 939 C CA . GLU A 1 114 ? -26.391 -6.610 22.272 1.00 54.75 114 GLU A CA 1
ATOM 940 C C . GLU A 1 114 ? -27.549 -7.558 21.978 1.00 54.75 114 GLU A C 1
ATOM 942 O O . GLU A 1 114 ? -28.643 -7.124 21.615 1.00 54.75 114 GLU A O 1
ATOM 947 N N . THR A 1 115 ? -27.293 -8.865 22.057 1.00 55.06 115 THR A N 1
ATOM 948 C CA . THR A 1 115 ? -28.345 -9.869 22.107 1.00 55.06 115 THR A CA 1
ATOM 949 C C . THR A 1 115 ? -29.178 -9.511 23.320 1.00 55.06 115 THR A C 1
ATOM 951 O O . THR A 1 115 ? -28.807 -9.811 24.454 1.00 55.06 115 THR A O 1
ATOM 954 N N . THR A 1 116 ? -30.274 -8.798 23.079 1.00 55.72 116 THR A N 1
ATOM 955 C CA . THR A 1 116 ? -31.295 -8.550 24.076 1.00 55.72 116 THR A CA 1
ATOM 956 C C . THR A 1 116 ? -31.776 -9.930 24.484 1.00 55.72 116 THR A C 1
ATOM 958 O O . THR A 1 116 ? -32.367 -10.655 23.684 1.00 55.72 116 THR A O 1
ATOM 961 N N . GLY A 1 117 ? -31.410 -10.336 25.697 1.00 56.16 117 GLY A N 1
ATOM 962 C CA . GLY A 1 117 ? -31.872 -11.578 26.280 1.00 56.16 117 GLY A CA 1
ATOM 963 C C . GLY A 1 117 ? -33.391 -11.546 26.336 1.00 56.16 117 GLY A C 1
ATOM 964 O O . GLY A 1 117 ? -33.967 -10.901 27.204 1.00 56.16 117 GLY A O 1
ATOM 965 N N . ALA A 1 118 ? -34.037 -12.247 25.413 1.00 48.56 118 ALA A N 1
ATOM 966 C CA . ALA A 1 118 ? -35.396 -12.707 25.606 1.00 48.56 118 ALA A CA 1
ATOM 967 C C . ALA A 1 118 ? -35.297 -14.053 26.324 1.00 48.56 118 ALA A C 1
ATOM 969 O O . ALA A 1 118 ? -35.266 -15.115 25.709 1.00 48.56 118 ALA A O 1
ATOM 970 N N . ALA A 1 119 ? -35.164 -13.978 27.648 1.00 53.53 119 ALA A N 1
ATOM 971 C CA . ALA A 1 119 ? -35.602 -15.061 28.504 1.00 53.53 119 ALA A CA 1
ATOM 972 C C . ALA A 1 119 ? -37.129 -15.143 28.390 1.00 53.53 119 ALA A C 1
ATOM 974 O O . ALA A 1 119 ? -37.818 -14.149 28.631 1.00 53.53 119 ALA A O 1
ATOM 975 N N . SER A 1 120 ? -37.649 -16.304 28.005 1.00 57.81 120 SER A N 1
ATOM 976 C CA . SER A 1 120 ? -39.020 -16.754 28.269 1.00 57.81 120 SER A CA 1
ATOM 977 C C . SER A 1 120 ? -39.039 -18.272 28.220 1.00 57.81 120 SER A C 1
ATOM 979 O O . SER A 1 120 ? -38.609 -18.816 27.179 1.00 57.81 120 SER A O 1
#

Foldseek 3Di:
DDPVLVVVLCVLLPWDFPDKDWAFPPQDDPDPVCPVVRVVWTWMWTQTPQFTWIWTDNPQWIKIFDVRGPFFDPQDPDPFDDDRGITTHRDSVSSSSSSNSVVVVSPPPPPPPPPPDPDD

pLDDT: mean 91.86, std 12.8, range [48.56, 98.81]

Sequence (120 aa):
MTEEQMRALMLLAGFNVEQVWKLQNGYWPDVESYAEVRRNSPWWLIKTQFGLVRMGWRKRVISIDWSATARVADVTKDDVTKEETMVHAYSHHKAVEYLSELRRQLQVSPAIPETTGAAS

Secondary structure (DSSP, 8-state):
--HHHHHHHHHHTT--EEEEEEE--SSS-SSGGGHHHHHHS-EEEEEETTEEEEEEEETTEEEEEEEEES-------SSS-EETTEEEESSHHHHHHHHHHHHHHHHS-PPP--------

Radius of gyration: 16.91 Å; chains: 1; bounding box: 54×29×48 Å